Protein AF-A4G7C8-F1 (afdb_monomer)

Foldseek 3Di:
DDPVVVVVVVVVVVCVLVPPPDQDPFFAAADPPAQLADDDDPVLVVVLVVVCVVVVPDDDPDSLDQFRSSVLSVCVVVVHPQNDWDQDPLARDIDTHLCGGDSSHQPNAPNHPRGHPQGFHQDPQQFTAGPVRDTRDHSNPPD

Organism: Herminiimonas arsenicoxydans (NCBI:txid204773)

Sequence (143 aa):
MDIKDILASVIEAASQQRQERAPLSYAKSAPVMTGYTTKLDPLREMAFQGWVQKNNVPFDPSANADYDMRGFYKAQVDGSPVASSGINENDGRMHFTDYFKTPAHQSFSAESKWATNGAPRWNEVDQLALPSGKIVFDERNRK

Radius of gyration: 17.08 Å; Cα contacts (8 Å, |Δi|>4): 187; chains: 1; bounding box: 43×39×41 Å

Secondary structure (DSSP, 8-state):
--HHHHHHHHHHHHHHTT------TTBPPPPTTTTTSPPPPHHHHHHHHHHHHHHT-----STT-SB-HHHHHHHHHTT-TT--EEE-TTT-SEEE-GGGB-TTSTT--TTSTTB-TTS-EE-TTSEEE-TTS-EEEEGGG--

pLDDT: mean 85.78, std 16.35, range [40.22, 98.31]

Structure (mmCIF, N/CA/C/O backbone):
data_AF-A4G7C8-F1
#
_entry.id   AF-A4G7C8-F1
#
loop_
_atom_site.group_PDB
_atom_site.id
_atom_site.type_symbol
_atom_site.label_atom_id
_atom_site.label_alt_id
_atom_site.label_comp_id
_atom_site.label_asym_id
_atom_site.label_entity_id
_atom_site.label_seq_id
_atom_site.pdbx_PDB_ins_code
_atom_site.Cartn_x
_atom_site.Cartn_y
_atom_site.Cartn_z
_atom_site.occupancy
_atom_site.B_iso_or_equiv
_atom_site.auth_seq_id
_atom_site.auth_comp_id
_atom_site.auth_asym_id
_atom_site.auth_atom_id
_atom_site.pdbx_PDB_model_num
ATOM 1 N N . MET A 1 1 ? 24.394 24.166 24.302 1.00 53.16 1 MET A N 1
ATOM 2 C CA . MET A 1 1 ? 23.675 22.965 23.839 1.00 53.16 1 MET A CA 1
ATOM 3 C C . MET A 1 1 ? 24.707 22.094 23.153 1.00 53.16 1 MET A C 1
ATOM 5 O O . MET A 1 1 ? 25.335 22.583 22.220 1.00 53.16 1 MET A O 1
ATOM 9 N N . ASP A 1 2 ? 24.999 20.919 23.708 1.00 67.88 2 ASP A N 1
ATOM 10 C CA . ASP A 1 2 ? 26.058 20.035 23.210 1.00 67.88 2 ASP A CA 1
ATOM 11 C C . ASP A 1 2 ? 25.564 19.307 21.944 1.00 67.88 2 ASP A C 1
ATOM 13 O O . ASP A 1 2 ? 24.387 18.962 21.827 1.00 67.88 2 ASP A O 1
ATOM 17 N N . ILE A 1 3 ? 26.457 19.061 20.984 1.00 57.56 3 ILE A N 1
ATOM 18 C CA . ILE A 1 3 ? 26.181 18.258 19.782 1.00 57.56 3 ILE A CA 1
ATOM 19 C C . ILE A 1 3 ? 25.683 16.857 20.178 1.00 57.56 3 ILE A C 1
ATOM 21 O O . ILE A 1 3 ? 24.866 16.265 19.471 1.00 57.56 3 ILE A O 1
ATOM 25 N N . LYS A 1 4 ? 26.111 16.350 21.340 1.00 60.75 4 LYS A N 1
ATOM 26 C CA . LYS A 1 4 ? 25.618 15.090 21.911 1.00 60.75 4 LYS A CA 1
ATOM 27 C C . LYS A 1 4 ? 24.138 15.142 22.303 1.00 60.75 4 LYS A C 1
ATOM 29 O O . LYS A 1 4 ? 23.441 14.155 22.089 1.00 60.75 4 LYS A O 1
ATOM 34 N N . ASP A 1 5 ? 23.642 16.286 22.774 1.00 57.47 5 ASP A N 1
ATOM 35 C CA . ASP A 1 5 ? 22.235 16.466 23.164 1.00 57.47 5 ASP A CA 1
ATOM 36 C C . ASP A 1 5 ? 21.319 16.571 21.931 1.00 57.47 5 ASP A C 1
ATOM 38 O O . ASP A 1 5 ? 20.191 16.072 21.920 1.00 57.47 5 ASP A O 1
ATOM 42 N N . ILE A 1 6 ? 21.821 17.169 20.844 1.00 55.25 6 ILE A N 1
ATOM 43 C CA . ILE A 1 6 ? 21.100 17.248 19.564 1.00 55.25 6 ILE A CA 1
ATOM 44 C C . ILE A 1 6 ? 21.035 15.863 18.906 1.00 55.25 6 ILE A C 1
ATOM 46 O O . ILE A 1 6 ? 19.979 15.448 18.440 1.00 55.25 6 ILE A O 1
ATOM 50 N N . LEU A 1 7 ? 22.131 15.100 18.917 1.00 55.53 7 LEU A N 1
ATOM 51 C CA . LEU A 1 7 ? 22.127 13.731 18.393 1.00 55.53 7 LEU A CA 1
ATOM 52 C C . LEU A 1 7 ? 21.250 12.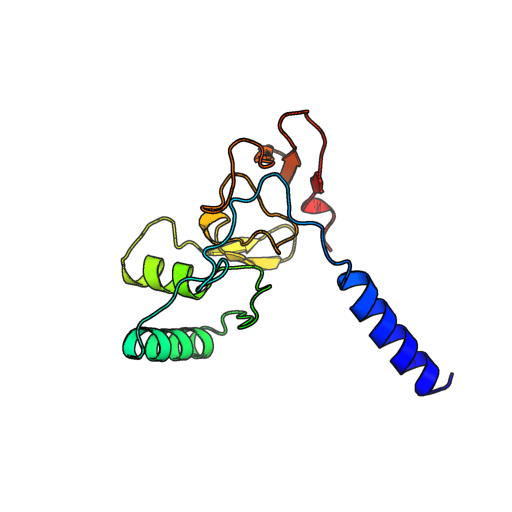795 19.232 1.00 55.53 7 LEU A C 1
ATOM 54 O O . LEU A 1 7 ? 20.508 12.005 18.655 1.00 55.53 7 LEU A O 1
ATOM 58 N N . ALA A 1 8 ? 21.272 12.911 20.562 1.00 56.69 8 ALA A N 1
ATOM 59 C CA . ALA A 1 8 ? 20.395 12.137 21.439 1.00 56.69 8 ALA A CA 1
ATOM 60 C C . ALA A 1 8 ? 18.913 12.450 21.180 1.00 56.69 8 ALA A C 1
ATOM 62 O O . ALA A 1 8 ? 18.131 11.529 20.980 1.00 56.69 8 ALA A O 1
ATOM 63 N N . SER A 1 9 ? 18.537 13.728 21.074 1.00 50.66 9 SER A N 1
ATOM 64 C CA . SER A 1 9 ? 17.147 14.131 20.799 1.00 50.66 9 SER A CA 1
ATOM 65 C C . SER A 1 9 ? 16.661 13.763 19.392 1.00 50.66 9 SER A C 1
ATOM 67 O O . SER A 1 9 ? 15.496 13.409 19.229 1.00 50.66 9 SER A O 1
ATOM 69 N N . VAL A 1 10 ? 17.533 13.766 18.378 1.00 53.75 10 VAL A N 1
ATOM 70 C CA . VAL A 1 10 ? 17.190 13.283 17.026 1.00 53.75 10 VAL A CA 1
ATOM 71 C C . VAL A 1 10 ? 17.075 11.756 16.997 1.00 53.75 10 VAL A C 1
ATOM 73 O O . VAL A 1 10 ? 16.170 11.227 16.355 1.00 53.75 10 VAL A O 1
ATOM 76 N N . ILE A 1 11 ? 17.937 11.035 17.720 1.00 51.41 11 ILE A N 1
ATOM 77 C CA . ILE A 1 11 ? 17.843 9.574 17.868 1.00 51.41 11 ILE A CA 1
ATOM 78 C C . ILE A 1 11 ? 16.588 9.191 18.665 1.00 51.41 11 ILE A C 1
ATOM 80 O O . ILE A 1 11 ? 15.957 8.190 18.335 1.00 51.41 11 ILE A O 1
ATOM 84 N N . GLU A 1 12 ? 16.190 9.999 19.647 1.00 47.88 12 GLU A N 1
ATOM 85 C CA . GLU A 1 12 ? 15.005 9.776 20.475 1.00 47.88 12 GLU A CA 1
ATOM 86 C C . GLU A 1 12 ? 13.698 10.156 19.757 1.00 47.88 12 GLU A C 1
ATOM 88 O O . GLU A 1 12 ? 12.725 9.409 19.803 1.00 47.88 12 GLU A O 1
ATOM 93 N N . ALA A 1 13 ? 13.681 11.230 18.964 1.00 47.09 13 ALA A N 1
ATOM 94 C CA . ALA A 1 13 ? 12.561 11.532 18.068 1.00 47.09 13 ALA A CA 1
ATOM 95 C C . ALA A 1 13 ? 12.409 10.465 16.964 1.00 47.09 13 ALA A C 1
ATOM 97 O O . ALA A 1 13 ? 11.295 10.055 16.628 1.00 47.09 13 ALA A O 1
ATOM 98 N N . ALA A 1 14 ? 13.528 9.948 16.444 1.00 47.19 14 ALA A N 1
ATOM 99 C CA . ALA A 1 14 ? 13.535 8.843 15.489 1.00 47.19 14 ALA A CA 1
ATOM 100 C C . ALA A 1 14 ? 13.230 7.479 16.132 1.00 47.19 14 ALA A C 1
ATOM 102 O O . ALA A 1 14 ? 12.893 6.550 15.403 1.00 47.19 14 ALA A O 1
ATOM 103 N N . SER A 1 15 ? 13.343 7.326 17.458 1.00 44.00 15 SER A N 1
ATOM 104 C CA . SER A 1 15 ? 12.969 6.106 18.187 1.00 44.00 15 SER A CA 1
ATOM 105 C C . SER A 1 15 ? 11.535 6.151 18.720 1.00 44.00 15 SER A C 1
ATOM 107 O O . SER A 1 15 ? 10.901 5.105 18.819 1.00 44.00 15 SER A O 1
ATOM 109 N N . GLN A 1 16 ? 10.954 7.334 18.935 1.00 42.16 16 GLN A N 1
ATOM 110 C CA . GLN A 1 16 ? 9.523 7.488 19.229 1.00 42.16 16 GLN A CA 1
ATOM 111 C C . GLN A 1 16 ? 8.631 7.172 18.013 1.00 42.16 16 GLN A C 1
ATOM 113 O O . GLN A 1 16 ? 7.514 6.690 18.187 1.00 42.16 16 GLN A O 1
ATOM 118 N N . GLN A 1 17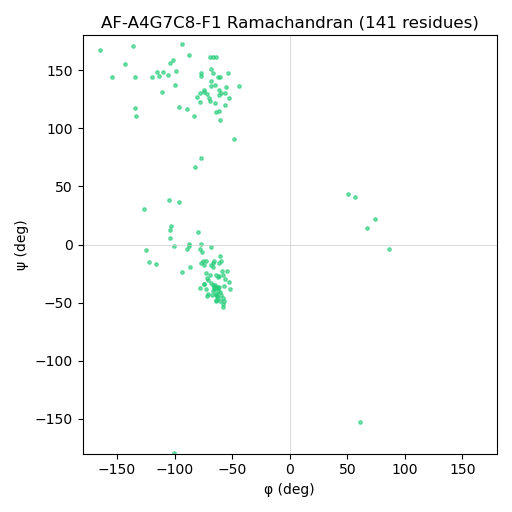 ? 9.139 7.324 16.781 1.00 43.22 17 GLN A N 1
ATOM 119 C CA . GLN A 1 17 ? 8.516 6.735 15.582 1.00 43.22 17 GLN A CA 1
ATOM 120 C C . GLN A 1 17 ? 8.750 5.216 15.450 1.00 43.22 17 GLN A C 1
ATOM 122 O O . GLN A 1 17 ? 8.048 4.55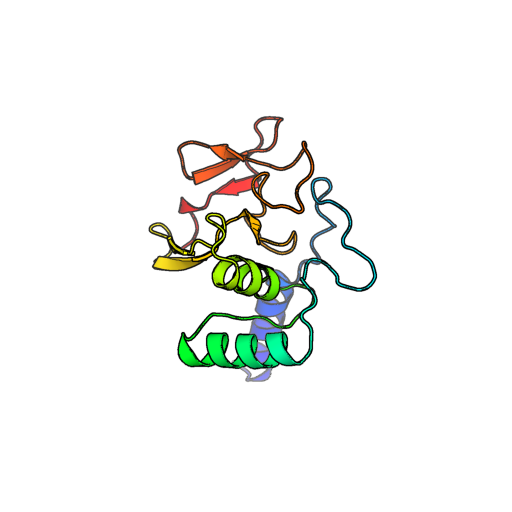8 14.687 1.00 43.22 17 GLN A O 1
ATOM 127 N N . ARG A 1 18 ? 9.694 4.643 16.213 1.00 46.59 18 ARG A N 1
ATOM 128 C CA . ARG A 1 18 ? 9.976 3.197 16.313 1.00 46.59 18 ARG A CA 1
ATOM 129 C C . ARG A 1 18 ? 9.281 2.563 17.517 1.00 46.59 18 ARG A C 1
ATOM 131 O O . ARG A 1 18 ? 9.835 1.660 18.141 1.00 46.59 18 ARG A O 1
ATOM 138 N N . GLN A 1 19 ? 8.063 2.989 17.855 1.00 40.22 19 GLN A N 1
ATOM 139 C CA . GLN A 1 19 ? 7.203 2.045 18.557 1.00 40.22 19 GLN A CA 1
ATOM 140 C C . GLN A 1 19 ? 7.012 0.861 17.613 1.00 40.22 19 GLN A C 1
ATOM 142 O O . GLN A 1 19 ? 6.353 0.988 16.583 1.00 40.22 19 GLN A O 1
ATOM 147 N N . GLU A 1 20 ? 7.652 -0.257 17.948 1.00 42.72 20 GLU A N 1
ATOM 148 C CA . GLU A 1 20 ? 7.355 -1.586 17.437 1.00 42.72 20 GLU A CA 1
ATOM 149 C C . GLU A 1 20 ? 5.843 -1.783 17.559 1.00 42.72 20 GLU A C 1
ATOM 151 O O . GLU A 1 20 ? 5.315 -2.139 18.614 1.00 42.72 20 GLU A O 1
ATOM 156 N N . ARG A 1 21 ? 5.108 -1.427 16.501 1.00 55.12 21 ARG A N 1
ATOM 157 C CA . ARG A 1 21 ? 3.662 -1.581 16.480 1.00 55.12 21 ARG A CA 1
ATOM 158 C C . ARG A 1 21 ? 3.419 -3.072 16.570 1.00 55.12 21 ARG A C 1
ATOM 160 O O . ARG A 1 21 ? 3.795 -3.815 15.664 1.00 55.12 21 ARG A O 1
ATOM 167 N N . ALA A 1 22 ? 2.818 -3.497 17.681 1.00 52.78 22 ALA A N 1
ATOM 168 C CA . ALA A 1 22 ? 2.284 -4.841 17.800 1.00 52.78 22 ALA A CA 1
ATOM 169 C C . ALA A 1 22 ? 1.531 -5.172 16.499 1.00 52.78 22 ALA A C 1
ATOM 171 O O . ALA A 1 22 ? 0.827 -4.296 15.978 1.00 52.78 22 ALA A O 1
ATOM 172 N N . PRO A 1 23 ? 1.705 -6.383 15.941 1.00 63.03 23 PRO A N 1
ATOM 173 C CA . PRO A 1 23 ? 1.094 -6.731 14.670 1.00 63.03 23 PRO A CA 1
ATOM 174 C C . PRO A 1 23 ? -0.404 -6.448 14.749 1.00 63.03 23 PRO A C 1
ATOM 176 O O . PRO A 1 23 ? -1.078 -6.889 15.683 1.00 63.03 23 PRO A O 1
ATOM 179 N N . LEU A 1 24 ? -0.909 -5.663 13.794 1.00 80.50 24 LEU A N 1
ATOM 180 C CA . LEU A 1 24 ? -2.320 -5.309 13.746 1.00 80.50 24 LEU A CA 1
ATOM 181 C C . LEU A 1 24 ? -3.125 -6.609 13.707 1.00 80.50 24 LEU A C 1
ATOM 183 O O . LEU A 1 24 ? -2.979 -7.399 12.776 1.00 80.50 24 LEU A O 1
ATOM 187 N N . SER A 1 25 ? -3.988 -6.836 14.701 1.00 86.56 25 SER A N 1
ATOM 188 C CA . SER A 1 25 ? -4.816 -8.053 14.788 1.00 86.56 25 SER A CA 1
ATOM 189 C C . SER A 1 25 ? -5.742 -8.238 13.578 1.00 86.56 25 SER A C 1
ATOM 191 O O . SER A 1 25 ? -6.292 -9.315 13.357 1.00 86.56 25 SER A O 1
ATOM 193 N N . TYR A 1 26 ? -5.899 -7.181 12.784 1.00 90.31 26 TYR A N 1
ATOM 194 C CA . TYR A 1 26 ? -6.686 -7.115 11.564 1.00 90.31 26 TYR A CA 1
ATOM 195 C C . TYR A 1 26 ? -5.856 -7.140 10.266 1.00 90.31 26 TYR A C 1
ATOM 197 O O . TYR A 1 26 ? -6.388 -6.890 9.183 1.00 90.31 26 TYR A O 1
ATOM 205 N N . ALA A 1 27 ? -4.569 -7.477 10.343 1.00 92.06 27 ALA A N 1
ATOM 206 C CA . ALA A 1 27 ? -3.741 -7.797 9.187 1.00 92.06 27 ALA A CA 1
ATOM 207 C C . ALA A 1 27 ? -3.601 -9.318 9.012 1.00 92.06 27 ALA A C 1
ATOM 209 O O . ALA A 1 27 ? -3.379 -10.057 9.971 1.00 92.06 27 ALA A O 1
ATOM 210 N N . LYS A 1 28 ? -3.710 -9.798 7.770 1.00 91.06 28 LYS A N 1
ATOM 211 C CA . LYS A 1 28 ? -3.341 -11.168 7.391 1.00 91.06 28 LYS A CA 1
ATOM 212 C C . LYS A 1 28 ? -1.852 -11.359 7.654 1.00 91.06 28 LYS A C 1
ATOM 214 O O . LYS A 1 28 ? -1.073 -10.450 7.398 1.00 91.06 28 LYS A O 1
ATOM 219 N N . SER A 1 29 ? -1.440 -12.549 8.080 1.00 86.12 29 SER A N 1
ATOM 220 C CA . SER A 1 29 ? -0.015 -12.867 8.187 1.00 86.12 29 SER A CA 1
ATOM 221 C C . SER A 1 29 ? 0.670 -12.740 6.825 1.00 86.12 29 SER A C 1
ATOM 223 O O . SER A 1 29 ? 0.202 -13.297 5.829 1.00 86.12 29 SER A O 1
ATOM 225 N N . ALA A 1 30 ? 1.791 -12.022 6.786 1.00 81.31 30 ALA A N 1
ATOM 226 C CA . ALA A 1 30 ? 2.637 -11.968 5.605 1.00 81.31 30 ALA A CA 1
ATOM 227 C C . ALA A 1 30 ? 3.176 -13.365 5.235 1.00 81.31 30 ALA A C 1
ATOM 229 O O . ALA A 1 30 ? 3.545 -14.139 6.125 1.00 81.31 30 ALA A O 1
ATOM 230 N N . PRO A 1 31 ? 3.310 -13.684 3.935 1.00 80.56 31 PRO A N 1
ATOM 231 C CA . PRO A 1 31 ? 4.084 -14.838 3.504 1.00 80.56 31 PRO A CA 1
ATOM 232 C C . PRO A 1 31 ? 5.527 -14.765 4.025 1.00 80.56 31 PRO A C 1
ATOM 234 O O . PRO A 1 31 ? 6.219 -13.766 3.826 1.00 80.56 31 PRO A O 1
ATOM 237 N N . VAL A 1 32 ? 6.002 -15.859 4.630 1.00 73.88 32 VAL A N 1
ATOM 238 C CA . VAL A 1 32 ? 7.318 -15.950 5.300 1.00 73.88 32 VAL A CA 1
ATOM 239 C C . VAL A 1 32 ? 8.471 -15.486 4.403 1.00 73.88 32 VAL A C 1
ATOM 241 O O . VAL A 1 32 ? 9.397 -14.827 4.859 1.00 73.88 32 VAL A O 1
ATOM 244 N N . MET A 1 33 ? 8.408 -15.802 3.109 1.00 68.31 33 MET A N 1
ATOM 245 C CA . MET A 1 33 ? 9.504 -15.542 2.172 1.00 68.31 33 MET A CA 1
ATOM 246 C C . MET A 1 33 ? 9.496 -14.143 1.551 1.00 68.31 33 MET A C 1
ATOM 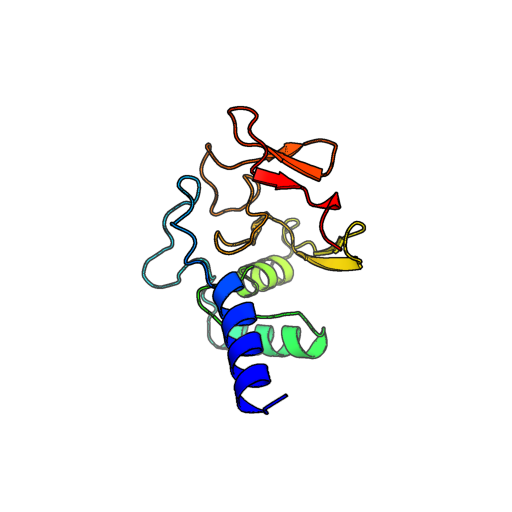248 O O . MET A 1 33 ? 10.507 -13.757 0.964 1.00 68.31 33 MET A O 1
ATOM 252 N N . THR A 1 34 ? 8.370 -13.429 1.563 1.00 75.19 34 THR A N 1
ATOM 253 C CA . THR A 1 34 ? 8.203 -12.164 0.817 1.00 75.19 34 THR A CA 1
ATOM 254 C C . THR A 1 34 ? 7.820 -10.988 1.705 1.00 75.19 34 THR A C 1
ATOM 256 O O . THR A 1 34 ? 7.892 -9.840 1.267 1.00 75.19 34 THR A O 1
ATOM 259 N N . GLY A 1 35 ? 7.383 -11.247 2.939 1.00 87.31 35 GLY A N 1
ATOM 260 C CA . GLY A 1 35 ? 6.723 -10.216 3.724 1.00 87.31 35 GLY A CA 1
ATOM 261 C C . GLY A 1 35 ? 5.449 -9.733 3.018 1.00 87.31 35 GLY A C 1
ATOM 262 O O . GLY A 1 35 ? 4.870 -10.435 2.186 1.00 87.31 35 GLY A O 1
ATOM 263 N N . TYR A 1 36 ? 5.062 -8.487 3.280 1.00 91.56 36 TYR A N 1
ATOM 264 C CA . TYR A 1 36 ? 3.946 -7.812 2.602 1.00 91.56 36 TYR A CA 1
ATOM 265 C C . TYR A 1 36 ? 4.297 -7.267 1.210 1.00 91.56 36 TYR A C 1
ATOM 267 O O . TYR A 1 36 ? 3.511 -6.517 0.631 1.00 91.56 36 TYR A O 1
ATOM 275 N N . THR A 1 37 ? 5.462 -7.635 0.667 1.00 91.81 37 THR A N 1
ATOM 276 C CA . THR A 1 37 ? 5.960 -7.139 -0.620 1.00 91.81 37 THR A CA 1
ATOM 277 C C . THR A 1 37 ? 5.845 -8.192 -1.717 1.00 91.81 37 THR A C 1
ATOM 279 O O . THR A 1 37 ? 6.000 -9.392 -1.485 1.00 91.81 37 THR A O 1
ATOM 282 N N . THR A 1 38 ? 5.575 -7.745 -2.938 1.00 94.06 38 THR A N 1
ATOM 283 C CA . THR A 1 38 ? 5.563 -8.590 -4.130 1.00 94.06 38 THR A CA 1
ATOM 284 C C . THR A 1 38 ? 6.997 -8.857 -4.579 1.00 94.06 38 THR A C 1
ATOM 286 O O . THR A 1 38 ? 7.783 -7.928 -4.757 1.00 94.06 38 THR A O 1
ATOM 289 N N . LYS A 1 39 ? 7.332 -10.128 -4.826 1.00 93.88 39 LYS A N 1
ATOM 290 C CA . LYS A 1 39 ? 8.585 -10.493 -5.499 1.00 93.88 39 LYS A CA 1
ATOM 291 C C . LYS A 1 39 ? 8.438 -10.334 -7.008 1.00 93.88 39 LYS A C 1
ATOM 293 O O . LYS A 1 39 ? 7.521 -10.902 -7.601 1.00 93.88 39 LYS A O 1
ATOM 298 N N . LEU A 1 40 ? 9.358 -9.591 -7.610 1.00 94.75 40 LEU A N 1
ATOM 299 C CA . LEU A 1 40 ? 9.508 -9.482 -9.057 1.00 94.75 40 LEU A CA 1
ATOM 300 C C . LEU A 1 40 ? 10.631 -10.412 -9.525 1.00 94.75 40 LEU A C 1
ATOM 302 O O . LEU A 1 40 ? 11.580 -10.676 -8.786 1.00 94.75 40 LEU A O 1
ATOM 306 N N . ASP A 1 41 ? 10.520 -10.920 -10.751 1.00 96.12 41 ASP A N 1
ATOM 307 C CA . ASP A 1 41 ? 11.660 -11.543 -11.421 1.00 96.12 41 ASP A CA 1
ATOM 308 C C . ASP A 1 41 ? 12.744 -10.486 -11.733 1.00 96.12 41 ASP A C 1
ATOM 310 O O . ASP A 1 41 ? 12.442 -9.288 -11.749 1.00 96.12 41 ASP A O 1
ATOM 314 N N . PRO A 1 42 ? 14.003 -10.889 -11.996 1.00 97.69 42 PRO A N 1
ATOM 315 C CA . PRO A 1 42 ? 15.108 -9.942 -12.151 1.00 97.69 42 PRO A CA 1
ATOM 316 C C . PRO A 1 42 ? 14.896 -8.877 -13.237 1.00 97.69 42 PRO A C 1
ATOM 318 O O . PRO A 1 42 ? 15.304 -7.729 -13.058 1.00 97.69 42 PRO A O 1
ATOM 321 N N . LEU A 1 43 ? 14.241 -9.228 -14.349 1.00 96.81 43 LEU A N 1
ATOM 322 C CA . LEU A 1 43 ? 13.990 -8.289 -15.441 1.00 96.81 43 LEU A CA 1
ATOM 323 C C . LEU A 1 43 ? 12.933 -7.254 -15.036 1.00 96.81 43 LEU A C 1
ATOM 325 O O . LEU A 1 43 ? 13.120 -6.057 -15.262 1.00 96.81 43 LEU A O 1
ATOM 329 N N . ARG A 1 44 ? 11.847 -7.699 -14.392 1.00 97.19 44 ARG A N 1
ATOM 330 C CA . ARG A 1 44 ? 10.821 -6.794 -13.853 1.00 97.19 44 ARG A CA 1
ATOM 331 C C . ARG A 1 44 ? 11.345 -5.927 -12.716 1.00 97.19 44 ARG A C 1
ATOM 333 O O . ARG A 1 44 ? 10.961 -4.766 -12.643 1.00 97.19 44 ARG A O 1
ATOM 340 N N . GLU A 1 45 ? 12.220 -6.448 -11.860 1.00 98.00 45 GLU A N 1
ATOM 341 C CA . GLU A 1 45 ? 12.853 -5.653 -10.803 1.00 98.00 45 GLU A CA 1
ATOM 342 C C . GLU A 1 45 ? 13.716 -4.539 -11.407 1.00 98.00 45 GLU A C 1
ATOM 344 O O . GLU A 1 45 ? 13.599 -3.389 -10.997 1.00 98.00 45 GLU A O 1
ATOM 349 N N . MET A 1 46 ? 14.519 -4.828 -12.437 1.00 98.19 46 MET A N 1
ATOM 350 C CA . MET A 1 46 ? 15.297 -3.794 -13.130 1.00 98.19 46 MET A CA 1
ATOM 351 C C . MET A 1 46 ? 14.394 -2.706 -13.736 1.00 98.19 46 MET A C 1
ATOM 353 O O . MET A 1 46 ? 14.670 -1.513 -13.593 1.00 98.19 46 MET A O 1
ATOM 357 N N . ALA A 1 47 ? 13.290 -3.103 -14.376 1.00 98.25 47 ALA A N 1
ATOM 358 C CA . ALA A 1 47 ? 12.323 -2.164 -14.940 1.00 98.25 47 ALA A CA 1
ATOM 359 C C . ALA A 1 47 ? 11.606 -1.338 -13.853 1.00 98.25 47 ALA A C 1
ATOM 361 O O . ALA A 1 47 ? 11.403 -0.135 -14.030 1.00 98.25 47 ALA A O 1
ATOM 362 N N . PHE A 1 48 ? 11.288 -1.954 -12.711 1.00 98.31 48 PHE A N 1
ATOM 363 C CA . PHE A 1 48 ? 10.746 -1.282 -11.531 1.00 98.31 48 PHE A CA 1
ATOM 364 C C . PHE A 1 48 ? 11.709 -0.218 -10.995 1.00 98.31 48 PHE A C 1
ATOM 366 O O . PHE A 1 48 ? 11.298 0.924 -10.807 1.00 98.31 48 PHE A O 1
ATOM 373 N N . GLN A 1 49 ? 12.992 -0.543 -10.816 1.00 98.19 49 GLN A N 1
ATOM 374 C CA . GLN A 1 49 ? 13.991 0.425 -10.345 1.00 98.19 49 GLN A CA 1
ATOM 375 C C . GLN A 1 49 ? 14.124 1.611 -11.313 1.00 98.19 49 GLN A C 1
ATOM 377 O O . GLN A 1 49 ? 14.158 2.767 -10.886 1.00 98.19 49 GLN A O 1
ATOM 382 N N . GLY A 1 50 ? 14.113 1.345 -12.625 1.00 98.06 50 GLY A N 1
ATOM 383 C CA . GLY A 1 50 ? 14.097 2.397 -13.643 1.00 98.06 5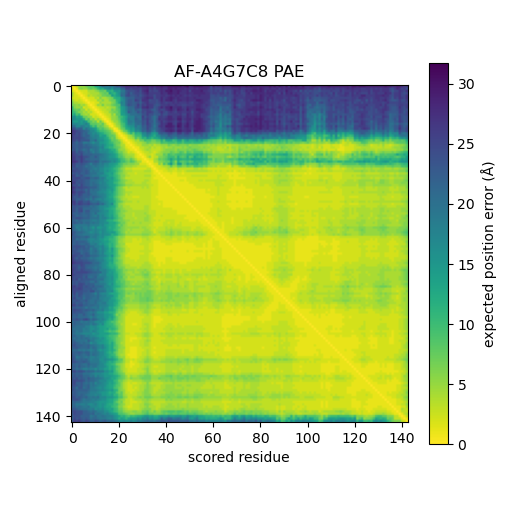0 GLY A CA 1
ATOM 384 C C . GLY A 1 50 ? 12.840 3.271 -13.576 1.00 98.06 50 GLY A C 1
ATOM 385 O O . GLY A 1 50 ? 12.927 4.492 -13.696 1.00 98.06 50 GLY A O 1
ATOM 386 N N . TRP A 1 51 ? 11.671 2.670 -13.337 1.00 97.44 51 TRP A N 1
ATOM 387 C CA . TRP A 1 51 ? 10.417 3.398 -13.138 1.00 97.44 51 TRP A CA 1
ATOM 388 C C . TRP A 1 51 ? 10.443 4.272 -11.879 1.00 97.44 51 TRP A C 1
ATOM 390 O O . TRP A 1 51 ? 10.035 5.433 -11.961 1.00 97.44 51 TRP A O 1
ATOM 400 N N . VAL A 1 52 ? 10.967 3.764 -10.757 1.00 96.81 52 VAL A N 1
ATOM 401 C CA . VAL A 1 52 ? 11.111 4.522 -9.504 1.00 96.81 52 VAL A CA 1
ATOM 402 C C . VAL A 1 52 ? 11.954 5.774 -9.726 1.00 96.81 52 VAL A C 1
ATOM 404 O O . VAL A 1 52 ? 11.511 6.876 -9.405 1.00 96.81 52 VAL A O 1
ATOM 407 N N . GLN A 1 53 ? 13.132 5.618 -10.337 1.00 97.06 53 GLN A N 1
ATOM 408 C CA . GLN A 1 53 ? 14.047 6.729 -10.610 1.00 97.06 53 GLN A CA 1
ATOM 409 C C . GLN A 1 53 ? 13.443 7.736 -11.593 1.00 97.06 53 GLN A C 1
ATOM 411 O O . GLN A 1 53 ? 13.446 8.935 -11.335 1.00 97.06 53 GLN A O 1
ATOM 416 N N . LYS A 1 54 ? 12.879 7.254 -12.707 1.00 96.88 54 LYS A N 1
ATOM 417 C CA . LYS A 1 54 ? 12.313 8.113 -13.756 1.00 96.88 54 LYS A CA 1
ATOM 418 C C . LYS A 1 54 ? 11.154 8.975 -13.255 1.00 96.88 54 LYS A C 1
ATOM 420 O O . LYS A 1 54 ? 11.004 10.104 -13.711 1.00 96.88 54 LYS A O 1
ATOM 425 N N . ASN A 1 55 ? 10.322 8.437 -12.365 1.00 93.31 55 ASN A N 1
ATOM 426 C CA . ASN A 1 55 ? 9.102 9.101 -11.901 1.00 93.31 55 ASN A CA 1
ATOM 427 C C . ASN A 1 55 ? 9.239 9.695 -10.491 1.00 93.31 55 ASN A C 1
ATOM 429 O O . ASN A 1 55 ? 8.250 10.184 -9.955 1.00 93.31 55 ASN A O 1
ATOM 433 N N . ASN A 1 56 ? 10.440 9.664 -9.898 1.00 92.06 56 ASN A N 1
ATOM 434 C CA . ASN A 1 56 ? 10.701 10.108 -8.524 1.00 92.06 56 ASN A CA 1
ATOM 435 C C . ASN A 1 56 ? 9.724 9.495 -7.506 1.00 92.06 56 ASN A C 1
ATOM 437 O O . ASN A 1 56 ? 9.190 10.182 -6.635 1.00 92.06 56 ASN A O 1
ATOM 441 N N . VAL A 1 57 ? 9.456 8.196 -7.645 1.00 92.44 57 VAL A N 1
ATOM 442 C CA . VAL A 1 57 ? 8.521 7.482 -6.771 1.00 92.44 57 VAL A CA 1
ATOM 443 C C . VAL A 1 57 ? 9.142 7.346 -5.381 1.00 92.44 57 VAL A C 1
ATOM 445 O O . VAL A 1 57 ? 10.241 6.797 -5.273 1.00 92.44 57 VAL A O 1
ATOM 448 N N . PRO A 1 58 ?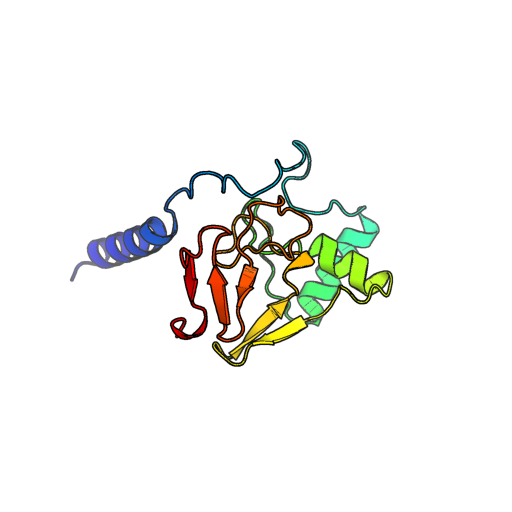 8.457 7.774 -4.305 1.00 90.25 58 PRO A N 1
ATOM 449 C CA . PRO A 1 58 ? 8.895 7.480 -2.949 1.00 90.25 58 PRO A CA 1
ATOM 450 C C . PRO A 1 58 ? 8.904 5.964 -2.739 1.00 90.25 58 PRO A C 1
ATOM 452 O O . PRO A 1 58 ? 7.861 5.313 -2.806 1.00 90.25 58 PRO A O 1
ATOM 455 N N . PHE A 1 59 ? 10.084 5.392 -2.518 1.00 92.69 59 PHE A N 1
ATOM 456 C CA . PHE A 1 59 ? 10.252 3.952 -2.381 1.00 92.69 59 PHE A CA 1
ATOM 457 C C . PHE A 1 59 ? 11.148 3.623 -1.188 1.00 92.69 59 PHE A C 1
ATOM 459 O O . PHE A 1 59 ? 12.328 3.970 -1.172 1.00 92.69 59 PHE A O 1
ATOM 466 N N . ASP A 1 60 ? 10.575 2.921 -0.211 1.00 91.75 60 ASP A N 1
ATOM 467 C CA . ASP A 1 60 ? 11.315 2.271 0.865 1.00 91.75 60 ASP A CA 1
ATOM 468 C C . ASP A 1 60 ? 11.544 0.791 0.499 1.00 91.75 60 ASP A C 1
ATOM 470 O O . ASP A 1 60 ? 10.573 0.050 0.320 1.00 91.75 60 ASP A O 1
ATOM 474 N N . PRO A 1 61 ? 12.800 0.327 0.361 1.00 89.31 61 PRO A N 1
ATOM 475 C CA . PRO A 1 61 ? 13.094 -1.076 0.092 1.00 89.31 61 PRO A CA 1
ATOM 476 C C . PRO A 1 61 ? 12.991 -1.979 1.333 1.00 89.31 61 PRO A C 1
ATOM 478 O O . PRO A 1 61 ? 13.200 -3.188 1.200 1.00 89.31 61 PRO A O 1
ATOM 481 N N . SER A 1 62 ? 12.731 -1.430 2.524 1.00 88.06 62 SER A N 1
ATOM 482 C CA . SER A 1 62 ? 12.697 -2.185 3.776 1.00 88.06 62 SER A CA 1
ATOM 483 C C . SER A 1 62 ? 11.503 -3.146 3.873 1.00 88.06 62 SER A C 1
ATOM 485 O O . SER A 1 62 ? 10.488 -3.013 3.191 1.00 88.06 62 SER A O 1
ATOM 487 N N . ALA A 1 63 ? 11.598 -4.121 4.781 1.00 81.81 63 ALA A N 1
ATOM 488 C CA . ALA A 1 63 ? 10.488 -5.027 5.091 1.00 81.81 63 ALA A CA 1
ATOM 489 C C . ALA A 1 63 ? 9.291 -4.321 5.763 1.00 81.81 63 ALA A C 1
ATOM 491 O O . ALA A 1 63 ? 8.195 -4.880 5.793 1.00 81.81 63 ALA A O 1
ATOM 492 N N . ASN A 1 64 ? 9.506 -3.105 6.276 1.00 84.62 64 ASN A N 1
ATOM 493 C CA . ASN A 1 64 ? 8.507 -2.282 6.953 1.00 84.62 64 ASN A CA 1
ATOM 494 C C . ASN A 1 64 ? 7.988 -1.154 6.052 1.00 84.62 64 ASN A C 1
ATOM 496 O O . ASN A 1 64 ? 7.390 -0.207 6.555 1.00 84.62 64 ASN A O 1
ATOM 500 N N . ALA A 1 65 ? 8.220 -1.246 4.739 1.00 91.81 65 ALA A N 1
ATOM 501 C CA . ALA A 1 65 ? 7.726 -0.270 3.787 1.00 91.81 65 ALA A CA 1
ATOM 502 C C . ALA A 1 65 ? 6.208 -0.115 3.905 1.00 91.81 65 ALA A C 1
ATOM 504 O O . ALA A 1 65 ? 5.466 -1.099 3.939 1.00 91.81 65 ALA A O 1
ATOM 505 N N . ASP A 1 66 ? 5.747 1.129 3.900 1.00 93.88 66 ASP A N 1
ATOM 506 C CA . ASP A 1 66 ? 4.332 1.482 4.007 1.00 93.88 66 ASP A CA 1
ATOM 507 C C . ASP A 1 66 ? 3.478 0.939 2.850 1.00 93.88 66 ASP A C 1
ATOM 509 O O . ASP A 1 66 ? 2.285 0.679 3.015 1.00 93.88 66 ASP A O 1
ATOM 513 N N . TYR A 1 67 ? 4.092 0.728 1.684 1.00 95.62 67 TYR A N 1
ATOM 514 C CA . TYR A 1 67 ? 3.434 0.242 0.475 1.00 95.62 67 TYR A CA 1
ATOM 515 C C . TYR A 1 67 ? 4.232 -0.870 -0.205 1.00 95.62 67 TYR A C 1
ATOM 517 O O . TYR A 1 67 ? 5.458 -0.825 -0.315 1.00 95.62 67 TYR A O 1
ATOM 525 N N . ASP A 1 68 ? 3.512 -1.833 -0.774 1.00 96.44 68 ASP A N 1
ATOM 526 C CA . ASP A 1 68 ? 4.049 -2.804 -1.722 1.00 96.44 68 ASP A CA 1
ATOM 527 C C . ASP A 1 68 ? 4.223 -2.170 -3.113 1.00 96.44 68 ASP A C 1
ATOM 529 O O . ASP A 1 68 ? 3.456 -2.438 -4.043 1.00 96.44 68 ASP A O 1
ATOM 533 N N . MET A 1 69 ? 5.244 -1.321 -3.268 1.00 97.31 69 MET A N 1
ATOM 534 C CA . MET A 1 69 ? 5.487 -0.592 -4.523 1.00 97.31 69 MET A CA 1
ATOM 535 C C . MET A 1 69 ? 5.833 -1.500 -5.707 1.00 97.31 69 MET A C 1
ATOM 537 O O . MET A 1 69 ? 5.531 -1.169 -6.852 1.00 97.31 69 MET A O 1
ATOM 541 N N . ARG A 1 70 ? 6.393 -2.685 -5.444 1.00 97.25 70 ARG A N 1
ATOM 542 C CA . ARG A 1 70 ? 6.612 -3.715 -6.471 1.00 97.25 70 ARG A CA 1
ATOM 543 C C . ARG A 1 70 ? 5.292 -4.282 -6.977 1.00 97.25 70 ARG A C 1
ATOM 545 O O . ARG A 1 70 ? 5.107 -4.450 -8.182 1.00 97.25 70 ARG A O 1
ATOM 552 N N . GLY A 1 71 ? 4.362 -4.549 -6.061 1.00 97.06 71 GLY A N 1
ATOM 553 C CA . GLY A 1 71 ? 3.007 -4.976 -6.389 1.00 97.06 71 GLY A CA 1
ATOM 554 C C . GLY A 1 71 ? 2.238 -3.904 -7.153 1.00 97.06 71 GLY A C 1
ATOM 555 O O . GLY A 1 71 ? 1.591 -4.229 -8.149 1.00 97.06 71 GLY A O 1
ATOM 556 N N . PHE A 1 72 ? 2.359 -2.643 -6.726 1.00 98.00 72 PHE A N 1
ATOM 557 C CA . PHE A 1 72 ? 1.770 -1.495 -7.415 1.00 98.00 72 PHE A CA 1
ATOM 558 C C . PHE A 1 72 ? 2.270 -1.405 -8.859 1.00 98.00 72 PHE A C 1
ATOM 560 O O . PHE A 1 72 ? 1.470 -1.424 -9.791 1.00 98.00 72 PHE A O 1
ATOM 567 N N . TYR A 1 73 ? 3.592 -1.400 -9.051 1.00 97.94 73 TYR A N 1
ATOM 568 C CA . TYR A 1 73 ? 4.209 -1.336 -10.374 1.00 97.94 73 TYR A CA 1
ATOM 569 C C . TYR A 1 73 ? 3.767 -2.491 -11.274 1.00 97.94 73 TYR A C 1
ATOM 571 O O . TYR A 1 73 ? 3.382 -2.273 -12.422 1.00 97.94 73 TYR A O 1
ATOM 579 N N . LYS A 1 74 ? 3.762 -3.725 -10.750 1.00 97.88 74 LYS A N 1
ATOM 580 C CA . LYS A 1 74 ? 3.279 -4.887 -11.500 1.00 97.88 74 LYS A CA 1
ATOM 581 C C . LYS A 1 74 ? 1.835 -4.683 -11.963 1.00 97.88 74 LYS A C 1
ATOM 583 O O . LYS A 1 74 ? 1.541 -4.903 -13.131 1.00 97.88 74 LYS A O 1
ATOM 588 N N . ALA A 1 75 ? 0.950 -4.262 -11.063 1.00 97.75 75 ALA A N 1
ATOM 589 C CA . ALA A 1 75 ? -0.450 -4.019 -11.388 1.00 97.75 75 ALA A CA 1
ATOM 590 C C . ALA A 1 75 ? -0.617 -2.885 -12.412 1.00 97.75 75 ALA A C 1
ATOM 592 O O . ALA A 1 75 ? -1.457 -3.002 -13.299 1.00 97.75 75 ALA A O 1
ATOM 593 N N . GLN A 1 76 ? 0.207 -1.839 -12.334 1.00 96.94 76 GLN A N 1
ATOM 594 C CA . GLN A 1 76 ? 0.214 -0.737 -13.294 1.00 96.94 76 GLN A CA 1
ATOM 595 C C . GLN A 1 76 ? 0.622 -1.207 -14.696 1.00 96.94 76 GLN A C 1
ATOM 597 O O . GLN A 1 76 ? -0.066 -0.904 -15.667 1.00 96.94 76 GLN A O 1
ATOM 602 N N . VAL A 1 77 ? 1.714 -1.971 -14.804 1.00 96.69 77 VAL A N 1
ATOM 603 C CA . VAL A 1 77 ? 2.184 -2.544 -16.079 1.00 96.69 77 VAL A CA 1
ATOM 604 C C . VAL A 1 77 ? 1.156 -3.507 -16.669 1.00 96.69 77 VAL A C 1
ATOM 606 O O . VAL A 1 77 ? 0.947 -3.513 -17.879 1.00 96.69 77 VAL A O 1
ATOM 609 N N . ASP A 1 78 ? 0.485 -4.284 -15.819 1.00 96.75 78 ASP A N 1
ATOM 610 C CA . ASP A 1 78 ? -0.564 -5.218 -16.230 1.00 96.75 78 ASP A CA 1
ATOM 611 C 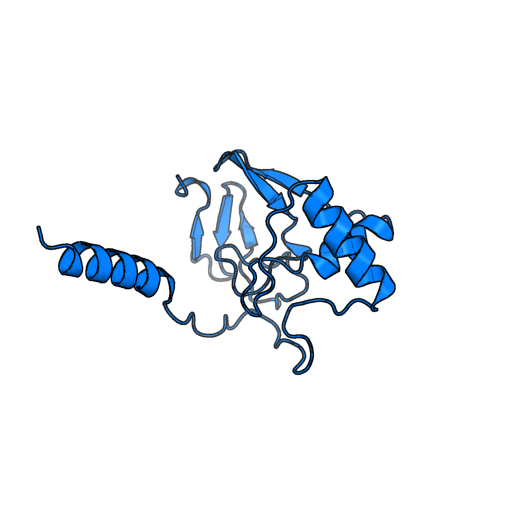C . ASP A 1 78 ? -1.909 -4.503 -16.544 1.00 96.75 78 ASP A C 1
ATOM 613 O O . ASP A 1 78 ? -2.887 -5.167 -16.884 1.00 96.75 78 ASP A O 1
ATOM 617 N N . GLY A 1 79 ? -1.989 -3.167 -16.436 1.00 96.38 79 GLY A N 1
ATOM 618 C CA . GLY A 1 79 ? -3.185 -2.375 -16.765 1.00 96.38 79 GLY A CA 1
ATOM 619 C C . GLY A 1 79 ? -4.327 -2.476 -15.748 1.00 96.38 79 GLY A C 1
ATOM 620 O O . GLY A 1 79 ? -5.487 -2.243 -16.083 1.00 96.38 79 GLY A O 1
ATOM 621 N N . SER A 1 80 ? -4.025 -2.854 -14.507 1.00 96.88 80 SER A N 1
ATOM 622 C CA . SER A 1 80 ? -5.026 -3.054 -13.461 1.00 96.88 80 SER A CA 1
ATOM 623 C C . SER A 1 80 ? -5.577 -1.725 -12.926 1.00 96.88 80 SER A C 1
ATOM 625 O O . SER A 1 80 ? -4.790 -0.859 -12.536 1.00 96.88 80 SER A O 1
ATOM 627 N N . PRO A 1 81 ? -6.909 -1.569 -12.789 1.00 94.81 81 PRO A N 1
ATOM 628 C CA . PRO A 1 81 ? -7.514 -0.327 -12.305 1.00 94.81 81 PRO A CA 1
ATOM 629 C C . PRO A 1 81 ? -7.215 -0.040 -10.828 1.00 94.81 81 PRO A C 1
ATOM 631 O O . PRO A 1 81 ? -7.359 1.098 -10.393 1.00 94.81 81 PRO A O 1
ATOM 634 N N . VAL A 1 82 ? -6.777 -1.040 -10.050 1.00 95.31 82 VAL A N 1
ATOM 635 C CA . VAL A 1 82 ? -6.354 -0.798 -8.663 1.00 95.31 82 VAL A CA 1
ATOM 636 C C . VAL A 1 82 ? -5.008 -0.081 -8.589 1.00 95.31 82 VAL A C 1
ATOM 638 O O . VAL A 1 82 ? -4.660 0.418 -7.536 1.00 95.31 82 VAL A O 1
ATOM 641 N N . ALA A 1 83 ? -4.220 0.000 -9.662 1.00 96.31 83 ALA A N 1
ATOM 642 C CA . ALA A 1 83 ? -2.942 0.710 -9.641 1.00 96.31 83 ALA A CA 1
ATOM 643 C C . ALA A 1 83 ? -3.133 2.224 -9.845 1.00 96.31 83 ALA A C 1
ATOM 645 O O . ALA A 1 83 ? -2.724 2.784 -10.862 1.00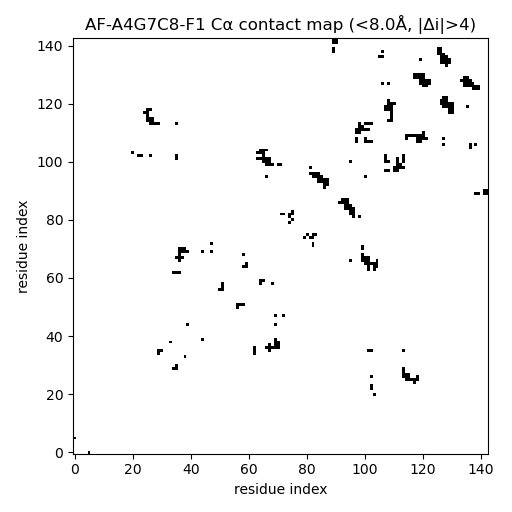 96.31 83 ALA A O 1
ATOM 646 N N . SER A 1 84 ? -3.770 2.883 -8.875 1.00 94.94 84 SER A N 1
ATOM 647 C CA . SER A 1 84 ? -4.003 4.329 -8.873 1.00 94.94 84 SER A CA 1
ATOM 648 C C . SER A 1 84 ? -3.181 5.059 -7.808 1.00 94.94 84 SER A C 1
ATOM 650 O O . SER A 1 84 ? -2.882 4.534 -6.731 1.00 94.94 84 SER A O 1
ATOM 652 N N . SER A 1 85 ? -2.811 6.295 -8.128 1.00 93.69 85 SER A N 1
ATOM 653 C CA . SER A 1 85 ? -2.095 7.211 -7.244 1.00 93.69 85 SER A CA 1
ATOM 654 C C . SER A 1 85 ? -2.600 8.633 -7.453 1.00 93.69 85 SER A C 1
ATOM 656 O O . SER A 1 85 ? -3.071 8.965 -8.542 1.00 93.69 85 SER A O 1
ATOM 658 N N . GLY A 1 86 ? -2.461 9.482 -6.444 1.00 90.12 86 GLY A N 1
ATOM 659 C CA . GLY A 1 86 ? -2.876 10.878 -6.516 1.00 90.12 86 GLY A CA 1
ATOM 660 C C . GLY A 1 86 ? -2.275 11.706 -5.392 1.00 90.12 86 GLY A C 1
ATOM 661 O O . GLY A 1 86 ? -1.721 11.164 -4.438 1.00 90.12 86 GLY A O 1
ATOM 662 N N . ILE A 1 87 ? -2.371 13.026 -5.518 1.00 90.12 87 ILE A N 1
ATOM 663 C CA . ILE A 1 87 ? -2.031 13.925 -4.417 1.00 90.12 87 ILE A CA 1
ATOM 664 C C . ILE A 1 87 ? -3.198 13.916 -3.432 1.00 90.12 87 ILE A C 1
ATOM 666 O O . ILE A 1 87 ? -4.328 14.193 -3.826 1.00 90.12 87 ILE A O 1
ATOM 670 N N . ASN A 1 88 ? -2.929 13.570 -2.176 1.00 86.50 88 ASN A N 1
ATOM 671 C CA . ASN A 1 88 ? -3.917 13.649 -1.108 1.00 86.50 88 ASN A CA 1
ATOM 672 C C . ASN A 1 88 ? -4.118 15.121 -0.712 1.00 86.50 88 ASN A C 1
ATOM 674 O O . ASN A 1 88 ? -3.148 15.850 -0.506 1.00 86.50 88 ASN A O 1
ATOM 678 N N . GLU A 1 89 ? -5.368 15.570 -0.628 1.00 88.75 89 GLU A N 1
ATOM 679 C CA . GLU A 1 89 ? -5.700 16.975 -0.353 1.00 88.75 89 GLU A CA 1
ATOM 680 C C . GLU A 1 89 ? -5.424 17.384 1.104 1.00 88.75 89 GLU A C 1
ATOM 682 O O . GLU A 1 89 ? -5.163 18.558 1.365 1.00 88.75 89 GLU A O 1
ATOM 687 N N . ASN A 1 90 ? -5.417 16.425 2.037 1.00 86.25 90 ASN A N 1
ATOM 688 C CA . ASN A 1 90 ? -5.177 16.668 3.459 1.00 86.25 90 ASN A CA 1
ATOM 689 C C . ASN A 1 90 ? -3.694 16.948 3.762 1.00 86.25 90 ASN A C 1
ATOM 691 O O . ASN A 1 90 ? -3.405 17.749 4.648 1.00 86.25 90 ASN A O 1
ATOM 695 N N . ASP A 1 91 ? -2.751 16.328 3.035 1.00 86.19 91 ASP A N 1
ATOM 696 C CA . ASP A 1 91 ? -1.306 16.484 3.293 1.00 86.19 91 ASP A CA 1
ATOM 697 C C . ASP A 1 91 ? -0.459 16.954 2.094 1.00 86.19 91 ASP A C 1
ATOM 699 O O . ASP A 1 91 ? 0.739 17.217 2.246 1.00 86.19 91 ASP A O 1
ATOM 703 N N . GLY A 1 92 ? -1.051 17.087 0.904 1.00 87.69 92 GLY A N 1
ATOM 704 C CA . GLY A 1 92 ? -0.373 17.529 -0.316 1.00 87.69 92 GLY A CA 1
ATOM 705 C C . GLY A 1 92 ? 0.669 16.541 -0.850 1.00 87.69 92 GLY A C 1
ATOM 706 O O . GLY A 1 92 ? 1.494 16.916 -1.688 1.00 87.69 92 GLY A O 1
ATOM 707 N N . ARG A 1 93 ? 0.680 15.288 -0.375 1.00 87.69 93 ARG A N 1
ATOM 708 C CA . ARG A 1 93 ? 1.673 14.275 -0.763 1.00 87.69 93 ARG A CA 1
ATOM 709 C C . ARG A 1 93 ? 1.090 13.272 -1.741 1.00 87.69 93 ARG A C 1
ATOM 711 O O . ARG A 1 93 ? -0.112 13.030 -1.783 1.00 87.69 93 ARG A O 1
ATOM 718 N N . MET A 1 94 ? 1.976 12.645 -2.511 1.00 89.44 94 MET A N 1
ATOM 719 C CA . MET A 1 94 ? 1.617 11.495 -3.337 1.00 89.44 94 MET A CA 1
ATOM 720 C C . MET A 1 94 ? 1.200 10.328 -2.443 1.00 89.44 94 MET A C 1
ATOM 722 O O . MET A 1 94 ? 1.986 9.863 -1.616 1.00 89.44 94 MET A O 1
ATOM 726 N N . HIS A 1 95 ? -0.016 9.842 -2.641 1.00 91.81 95 HIS A N 1
ATOM 727 C CA . HIS A 1 95 ? -0.531 8.616 -2.051 1.00 91.81 95 HIS A CA 1
ATOM 728 C C . HIS A 1 95 ? -0.776 7.595 -3.157 1.00 91.81 95 HIS A C 1
ATOM 730 O O . HIS A 1 95 ? -1.179 7.930 -4.274 1.00 91.81 95 HIS A O 1
ATOM 736 N N . PHE A 1 96 ? -0.536 6.334 -2.827 1.00 95.00 96 PHE A N 1
ATOM 737 C CA . PHE A 1 96 ? -0.931 5.196 -3.647 1.00 95.00 96 PHE A CA 1
ATOM 738 C C . PHE A 1 96 ? -2.196 4.592 -3.049 1.00 95.00 96 PHE A C 1
ATOM 740 O O . PHE A 1 96 ? -2.489 4.804 -1.873 1.00 95.00 96 PHE A O 1
ATOM 747 N N . THR A 1 97 ? -2.953 3.839 -3.844 1.00 96.06 97 THR A N 1
ATOM 748 C CA . THR A 1 97 ? -4.165 3.194 -3.335 1.00 96.06 97 THR A CA 1
ATOM 749 C C . THR A 1 97 ? -3.901 2.341 -2.086 1.00 96.06 97 THR A C 1
ATOM 751 O O . THR A 1 97 ? -2.864 1.678 -1.942 1.00 96.06 97 THR A O 1
ATOM 754 N N . ASP A 1 98 ? -4.903 2.281 -1.217 1.00 96.56 98 ASP A N 1
ATOM 755 C CA . ASP A 1 98 ? -4.908 1.454 -0.015 1.00 96.56 98 ASP A CA 1
ATOM 756 C C . ASP A 1 98 ? -4.706 -0.031 -0.303 1.00 96.56 98 ASP A C 1
ATOM 758 O O . ASP A 1 98 ? -4.141 -0.741 0.529 1.00 96.56 98 ASP A O 1
ATOM 762 N N . TYR A 1 99 ? -5.072 -0.496 -1.503 1.00 97.50 99 TYR A N 1
ATOM 763 C CA . TYR A 1 99 ? -4.902 -1.891 -1.908 1.00 97.50 99 TYR A CA 1
ATOM 764 C C . TYR A 1 99 ? -3.462 -2.402 -1.727 1.00 97.50 99 TYR A C 1
ATOM 766 O O . TYR A 1 99 ? -3.260 -3.580 -1.410 1.00 97.50 99 TYR A O 1
ATOM 774 N N . PHE A 1 100 ? -2.463 -1.525 -1.896 1.00 97.06 100 PHE A N 1
ATOM 775 C CA . PHE A 1 100 ? -1.044 -1.854 -1.731 1.00 97.06 100 PHE A CA 1
ATOM 776 C C . PHE A 1 100 ? -0.449 -1.405 -0.390 1.00 97.06 100 PHE A C 1
ATOM 778 O O . PHE A 1 100 ? 0.723 -1.705 -0.157 1.00 97.06 100 PHE A O 1
ATOM 785 N N . LYS A 1 101 ? -1.210 -0.749 0.501 1.00 95.75 101 LYS A N 1
ATOM 786 C CA . LYS A 1 101 ? -0.732 -0.419 1.854 1.00 95.75 101 LYS A CA 1
ATOM 787 C C . LYS A 1 101 ? -0.402 -1.694 2.615 1.00 95.75 101 LYS A C 1
ATOM 789 O O . LYS A 1 101 ? -1.196 -2.642 2.645 1.00 95.75 101 LYS A O 1
ATOM 794 N N . THR A 1 102 ? 0.760 -1.716 3.250 1.00 95.00 102 THR A N 1
ATOM 795 C CA . THR A 1 102 ? 1.147 -2.787 4.167 1.00 95.00 102 THR A CA 1
ATOM 796 C C . THR A 1 102 ? 0.651 -2.465 5.580 1.00 95.00 102 THR A C 1
ATOM 798 O O . THR A 1 102 ? 0.355 -1.307 5.886 1.00 95.00 102 THR A O 1
ATOM 801 N N . PRO A 1 103 ? 0.595 -3.457 6.483 1.00 94.25 103 PRO A N 1
ATOM 802 C CA . PRO A 1 103 ? 0.259 -3.223 7.889 1.00 94.25 103 PRO A CA 1
ATOM 803 C C . PRO A 1 103 ? 1.212 -2.284 8.643 1.00 94.25 103 PRO A C 1
ATOM 805 O O . PRO A 1 103 ? 0.905 -1.907 9.770 1.00 94.25 103 PRO A O 1
ATOM 808 N N . ALA A 1 104 ? 2.362 -1.919 8.061 1.00 91.56 104 ALA A N 1
ATOM 809 C CA . ALA A 1 104 ? 3.256 -0.926 8.649 1.00 91.56 104 ALA A CA 1
ATOM 810 C C . ALA A 1 104 ? 2.667 0.497 8.567 1.00 91.56 104 ALA A C 1
ATOM 812 O O . ALA A 1 104 ? 2.868 1.299 9.487 1.00 91.56 104 ALA A O 1
ATOM 813 N N . HIS A 1 105 ? 1.864 0.787 7.533 1.00 92.56 105 HIS A N 1
ATOM 814 C CA . HIS A 1 105 ? 1.306 2.119 7.327 1.00 92.56 105 HIS A CA 1
ATOM 815 C C . HIS A 1 105 ? 0.272 2.473 8.403 1.00 92.56 105 HIS A C 1
ATOM 817 O O . HIS A 1 105 ? -0.616 1.694 8.744 1.00 92.56 105 HIS A O 1
ATOM 823 N N . GLN A 1 106 ? 0.348 3.700 8.921 1.00 90.88 106 GLN A N 1
ATOM 824 C CA . GLN A 1 106 ? -0.552 4.195 9.973 1.00 90.88 106 GLN A CA 1
ATOM 825 C C . GLN A 1 106 ? -2.027 4.259 9.591 1.00 90.88 106 GLN A C 1
ATOM 827 O O . GLN A 1 106 ? -2.873 4.118 10.468 1.00 90.88 106 GLN A O 1
ATOM 832 N N . SER A 1 107 ? -2.323 4.433 8.304 1.00 93.12 107 SER A N 1
ATOM 833 C CA . SER A 1 107 ? -3.687 4.377 7.785 1.00 93.12 107 SER A CA 1
ATOM 834 C C . SER A 1 107 ? -3.966 3.081 7.023 1.00 93.12 107 SER A C 1
ATOM 836 O O . SER A 1 107 ? -4.594 3.088 5.967 1.00 93.12 107 SER A O 1
ATOM 838 N N . PHE A 1 108 ? -3.432 1.962 7.524 1.00 95.50 108 PHE A N 1
ATOM 839 C CA . PHE A 1 108 ? -3.803 0.634 7.048 1.00 95.50 108 PHE A CA 1
ATOM 840 C C . PHE A 1 108 ? -5.294 0.378 7.292 1.00 95.50 108 PHE A C 1
ATOM 842 O O . PHE A 1 108 ? -5.795 0.545 8.406 1.00 95.50 108 PHE A O 1
ATOM 849 N N . SER A 1 109 ? -5.984 -0.048 6.243 1.00 96.94 109 SER A N 1
ATOM 850 C CA . SER A 1 109 ? -7.440 -0.061 6.153 1.00 96.94 109 SER A CA 1
ATOM 851 C C . SER A 1 109 ? -7.950 -1.375 5.557 1.00 96.94 109 SER A C 1
ATOM 853 O O . SER A 1 109 ? -7.175 -2.201 5.064 1.00 96.94 109 SER A O 1
ATOM 855 N N . ALA A 1 110 ? -9.266 -1.582 5.598 1.00 97.06 110 ALA A N 1
ATOM 856 C CA . ALA A 1 110 ? -9.931 -2.757 5.041 1.00 97.06 110 ALA A CA 1
ATOM 857 C C . ALA A 1 110 ? -9.827 -2.861 3.510 1.00 97.06 110 ALA A C 1
ATOM 859 O O . ALA A 1 110 ? -10.111 -3.918 2.947 1.00 97.06 110 ALA A O 1
ATOM 860 N N . GLU A 1 111 ? -9.429 -1.783 2.839 1.00 96.50 111 GLU A N 1
ATOM 861 C CA . GLU A 1 111 ? -9.215 -1.714 1.398 1.00 96.50 111 GLU A CA 1
ATOM 862 C C . GLU A 1 111 ? -7.890 -2.377 0.972 1.00 96.50 111 GLU A C 1
ATOM 864 O O . GLU A 1 111 ? -7.717 -2.712 -0.202 1.00 96.50 111 GLU A O 1
ATOM 869 N N . SER A 1 112 ? -6.968 -2.633 1.910 1.00 97.44 112 SER A N 1
ATOM 870 C CA . SER A 1 112 ? -5.728 -3.361 1.625 1.00 97.44 112 SER A CA 1
ATOM 871 C C . SER A 1 112 ? -5.979 -4.830 1.291 1.00 97.44 112 SER A C 1
ATOM 873 O O . SER A 1 112 ? -6.718 -5.541 1.977 1.00 97.44 112 SER A O 1
ATOM 875 N N . LYS A 1 113 ? -5.237 -5.363 0.310 1.00 95.81 113 LYS A N 1
ATOM 876 C CA . LYS A 1 113 ? -5.230 -6.809 0.016 1.00 95.81 113 LYS A CA 1
ATOM 877 C C . LYS A 1 113 ? -4.793 -7.659 1.217 1.00 95.81 113 LYS A C 1
ATOM 879 O O . LYS A 1 113 ? -5.143 -8.843 1.310 1.00 95.81 113 LYS A O 1
ATOM 884 N N . TRP A 1 114 ? -4.053 -7.060 2.151 1.00 94.94 114 TRP A N 1
ATOM 885 C CA . TRP A 1 114 ? -3.560 -7.698 3.368 1.00 94.94 114 TRP A CA 1
ATOM 886 C C . TRP A 1 114 ? -4.528 -7.591 4.550 1.00 94.94 114 TRP A C 1
ATOM 888 O O . TRP A 1 114 ? -4.249 -8.163 5.598 1.00 94.94 114 TRP A O 1
ATOM 898 N N . ALA A 1 115 ? -5.657 -6.898 4.420 1.00 95.94 115 ALA A N 1
ATOM 899 C CA . ALA A 1 115 ? -6.607 -6.727 5.512 1.00 95.94 115 ALA A CA 1
ATOM 900 C C . ALA A 1 115 ? -7.460 -7.979 5.760 1.00 95.94 115 ALA A C 1
ATOM 902 O O . ALA A 1 115 ? -7.791 -8.724 4.832 1.00 95.94 115 ALA A O 1
ATOM 903 N N . THR A 1 116 ? -7.833 -8.211 7.020 1.00 94.62 116 THR A N 1
ATOM 904 C CA . THR A 1 116 ? -8.905 -9.146 7.396 1.00 94.62 116 THR A CA 1
ATOM 905 C C . THR A 1 116 ? -10.239 -8.402 7.532 1.00 94.62 116 THR A C 1
ATOM 907 O O . THR A 1 116 ? -10.285 -7.174 7.517 1.00 94.62 116 THR A O 1
ATOM 910 N N . ASN A 1 117 ? -11.345 -9.131 7.721 1.00 91.81 117 ASN A N 1
ATOM 911 C CA . ASN A 1 117 ? -12.677 -8.528 7.885 1.00 91.81 117 ASN A CA 1
ATOM 912 C C . ASN A 1 117 ? -12.803 -7.604 9.114 1.00 91.81 117 ASN A C 1
ATOM 914 O O . ASN A 1 117 ? -13.763 -6.844 9.196 1.00 91.81 117 ASN A O 1
ATOM 918 N N . GLY A 1 118 ? -11.868 -7.677 10.069 1.00 92.81 118 GLY A N 1
ATOM 919 C CA . GLY A 1 118 ? -11.844 -6.817 11.256 1.00 92.81 118 GLY A CA 1
ATOM 920 C C . GLY A 1 118 ? -11.110 -5.486 11.064 1.00 92.81 118 GLY A C 1
ATOM 921 O O . GLY A 1 118 ? -11.022 -4.717 12.020 1.00 92.81 118 GLY A O 1
ATOM 922 N N . ALA A 1 119 ? -10.548 -5.230 9.880 1.00 96.00 119 ALA A N 1
ATOM 923 C CA . ALA A 1 119 ? -9.787 -4.016 9.607 1.00 96.00 119 ALA A CA 1
ATOM 924 C C . ALA A 1 119 ? -10.672 -2.764 9.631 1.00 96.00 119 ALA A C 1
ATOM 926 O O . ALA A 1 119 ? -11.857 -2.839 9.288 1.00 96.00 119 ALA A O 1
ATOM 927 N N . PRO A 1 120 ? -10.116 -1.614 10.048 1.00 96.75 120 PRO A N 1
ATOM 928 C CA . PRO A 1 120 ? -10.868 -0.378 10.080 1.00 96.75 120 PRO A CA 1
ATOM 929 C C . PRO A 1 120 ? -11.189 0.096 8.660 1.00 96.75 120 PRO A C 1
ATOM 931 O O . PRO A 1 120 ? -10.438 -0.166 7.722 1.00 96.75 120 PRO A O 1
ATOM 934 N N . ARG A 1 121 ? -12.306 0.803 8.509 1.00 97.44 121 ARG A N 1
ATOM 935 C CA . ARG A 1 121 ? -12.766 1.364 7.234 1.00 97.44 121 ARG A CA 1
ATOM 936 C C . ARG A 1 121 ? -12.766 2.875 7.288 1.00 97.44 121 ARG A C 1
ATOM 938 O O . ARG A 1 121 ? -13.025 3.443 8.351 1.00 97.44 121 ARG A O 1
ATOM 945 N N . TRP A 1 122 ? -12.516 3.494 6.141 1.00 95.62 122 TRP A N 1
ATOM 946 C CA . TRP A 1 122 ? -12.721 4.926 5.981 1.00 95.62 122 TRP A CA 1
ATOM 947 C C . TRP A 1 122 ? -14.206 5.263 6.118 1.00 95.62 122 TRP A C 1
ATOM 949 O O . TRP A 1 122 ? -15.065 4.544 5.603 1.00 95.62 122 TRP A O 1
ATOM 959 N N . ASN A 1 123 ? -14.507 6.338 6.836 1.00 95.25 123 ASN A N 1
ATOM 960 C CA . ASN A 1 123 ? -15.829 6.953 6.858 1.00 95.25 123 ASN A CA 1
ATOM 961 C C . ASN A 1 123 ? -15.866 8.189 5.940 1.00 95.25 123 ASN A C 1
ATOM 963 O O . ASN A 1 123 ? -14.870 8.546 5.320 1.00 95.25 123 ASN A O 1
ATOM 967 N N . GLU A 1 124 ? -17.016 8.859 5.869 1.00 92.94 124 GLU A N 1
ATOM 968 C CA . GLU A 1 124 ? -17.244 10.026 4.997 1.00 92.94 124 GLU A CA 1
ATOM 969 C C . GLU A 1 124 ? -16.451 11.286 5.394 1.00 92.94 124 GLU A C 1
ATOM 971 O O . GLU A 1 124 ? -16.567 12.318 4.740 1.00 92.94 124 GLU A O 1
ATOM 976 N N . VAL A 1 125 ? -15.683 11.234 6.486 1.00 92.88 125 VAL A N 1
ATOM 977 C CA . VAL A 1 125 ? -14.944 12.375 7.042 1.00 92.88 125 VAL A CA 1
ATOM 978 C C . VAL A 1 125 ? -13.458 12.060 7.243 1.00 92.88 125 VAL A C 1
ATOM 980 O O . VAL A 1 125 ? -12.840 12.592 8.164 1.00 92.88 125 VAL A O 1
ATOM 983 N N . ASP A 1 126 ? -12.897 11.192 6.397 1.00 92.56 126 ASP A N 1
ATOM 984 C CA . ASP A 1 126 ? -11.474 10.818 6.356 1.00 92.56 126 ASP A CA 1
ATOM 985 C C . ASP A 1 126 ? -10.925 10.262 7.682 1.00 92.56 126 ASP A C 1
ATOM 987 O O . ASP A 1 126 ? -9.806 10.557 8.119 1.00 92.56 126 ASP A O 1
ATOM 991 N N . GLN A 1 127 ? -11.720 9.422 8.349 1.00 95.25 127 GLN A N 1
ATOM 992 C CA . GLN A 1 127 ? -11.297 8.692 9.544 1.00 95.25 127 GLN A CA 1
ATOM 993 C C . GLN A 1 127 ? -11.382 7.186 9.335 1.00 95.25 127 GLN A C 1
ATOM 995 O O . GLN A 1 127 ? -12.332 6.681 8.741 1.00 95.25 127 GLN A O 1
ATOM 1000 N N . LEU A 1 128 ? -10.431 6.456 9.918 1.00 95.19 128 LEU A N 1
ATOM 1001 C CA . LEU A 1 128 ? -10.486 5.004 10.026 1.00 95.19 128 LEU A CA 1
ATOM 1002 C C . LEU A 1 128 ? -11.192 4.597 11.314 1.00 95.19 128 LEU A C 1
ATOM 1004 O O . LEU A 1 128 ? -10.692 4.838 12.419 1.00 95.19 128 LEU A O 1
ATOM 1008 N N . ALA A 1 129 ? -12.328 3.925 11.163 1.00 96.12 129 ALA A N 1
ATOM 1009 C CA . ALA A 1 129 ? -13.117 3.382 12.258 1.00 96.12 1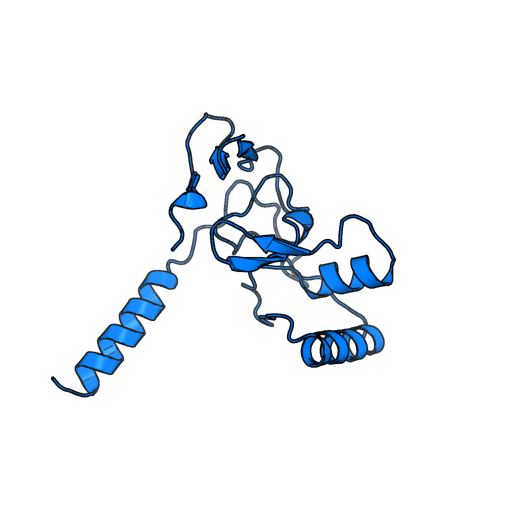29 ALA A CA 1
ATOM 1010 C C . ALA A 1 129 ? -13.069 1.850 12.258 1.00 96.12 129 ALA A C 1
ATOM 1012 O O . ALA A 1 129 ? -13.305 1.207 11.234 1.00 96.12 129 ALA A O 1
ATOM 1013 N N . LEU A 1 130 ? -12.792 1.250 13.417 1.00 93.94 130 LEU A N 1
ATOM 1014 C CA . LEU A 1 130 ? -12.978 -0.188 13.630 1.00 93.94 130 LEU A CA 1
ATOM 1015 C C . LEU A 1 130 ? -14.467 -0.565 13.527 1.00 93.94 130 LEU A C 1
ATOM 1017 O O . LEU A 1 130 ? -15.321 0.292 13.760 1.00 93.94 130 LEU A O 1
ATOM 1021 N N . PRO A 1 131 ? -14.810 -1.852 13.317 1.00 92.81 131 PRO A N 1
ATOM 1022 C CA . PRO A 1 131 ? -16.204 -2.313 13.336 1.00 92.81 131 PRO A CA 1
ATOM 1023 C C . PRO A 1 131 ? -16.978 -1.971 14.621 1.00 92.81 131 PRO A C 1
ATOM 1025 O O . PRO A 1 131 ? -18.200 -1.894 14.605 1.00 92.81 131 PRO A O 1
ATOM 1028 N N . SER A 1 132 ? -16.276 -1.743 15.735 1.00 93.31 132 SER A N 1
ATOM 1029 C CA . SER A 1 132 ? -16.865 -1.284 16.999 1.00 93.31 132 SER A CA 1
ATOM 1030 C C . SER A 1 132 ? -17.244 0.204 17.025 1.00 93.31 132 SER A C 1
ATOM 1032 O O . SER A 1 132 ? -17.795 0.665 18.019 1.00 93.31 132 SER A O 1
ATOM 1034 N N . GLY A 1 133 ? -16.899 0.974 15.989 1.00 93.69 133 GLY A N 1
ATOM 1035 C CA . GLY A 1 133 ? -17.051 2.431 15.930 1.00 93.69 133 GLY A CA 1
ATOM 1036 C C . GLY A 1 133 ? -15.880 3.220 16.527 1.00 93.69 133 GLY A C 1
ATOM 1037 O O . GLY A 1 133 ? -15.862 4.446 16.448 1.00 93.69 133 GLY A O 1
ATOM 1038 N N . LYS A 1 134 ? -14.870 2.554 17.106 1.00 94.12 134 LYS A N 1
ATOM 1039 C CA . LYS A 1 134 ? -13.674 3.233 17.628 1.00 94.12 134 LYS A CA 1
ATOM 1040 C C . LYS A 1 134 ? -12.825 3.791 16.481 1.00 94.12 134 LYS A C 1
ATOM 1042 O O . LYS A 1 134 ? -12.353 3.021 15.645 1.00 94.12 134 LYS A O 1
ATOM 1047 N N . ILE A 1 135 ? -12.553 5.095 16.510 1.00 93.62 135 ILE A N 1
ATOM 1048 C CA . ILE A 1 135 ? -11.608 5.748 15.595 1.00 93.62 135 ILE A CA 1
ATOM 1049 C C . ILE A 1 135 ? -10.172 5.361 15.963 1.00 93.62 135 ILE A C 1
ATOM 1051 O O . ILE A 1 135 ? -9.777 5.442 17.129 1.00 93.62 135 ILE A O 1
ATOM 1055 N N . VAL A 1 136 ? -9.401 4.919 14.970 1.00 92.31 136 VAL A N 1
ATOM 1056 C CA . VAL A 1 136 ? -7.990 4.521 15.123 1.00 92.31 136 VAL A CA 1
ATOM 1057 C C . VAL A 1 136 ? -7.026 5.409 14.343 1.00 92.31 136 VAL A C 1
ATOM 1059 O O . VAL A 1 136 ? -5.838 5.416 14.653 1.00 92.31 136 VAL A O 1
ATOM 1062 N N . PHE A 1 137 ? -7.528 6.177 13.375 1.00 92.25 137 PHE A N 1
ATOM 1063 C CA . PHE A 1 137 ? -6.757 7.162 12.620 1.00 92.25 137 PHE A CA 1
ATOM 1064 C C . PHE A 1 137 ? -7.691 8.256 12.079 1.00 92.25 137 PHE A C 1
ATOM 1066 O O . PHE A 1 137 ? -8.825 7.959 11.710 1.00 92.25 137 PHE A O 1
ATOM 1073 N N . ASP A 1 138 ? -7.222 9.504 12.037 1.00 93.31 138 ASP A N 1
ATOM 1074 C CA . ASP A 1 138 ? -7.936 10.663 11.479 1.00 93.31 138 ASP A CA 1
ATOM 1075 C C . ASP A 1 138 ? -6.963 11.429 10.578 1.00 93.31 138 ASP A C 1
ATOM 1077 O O . ASP A 1 138 ? -5.979 11.991 11.068 1.00 93.31 138 ASP A O 1
ATOM 1081 N N . GLU A 1 139 ? -7.195 11.396 9.265 1.00 88.94 139 GLU A N 1
ATOM 1082 C CA . GLU A 1 139 ? -6.239 11.915 8.282 1.00 88.94 139 GLU A CA 1
ATOM 1083 C C . GLU A 1 139 ? -6.163 13.445 8.282 1.00 88.94 139 GLU A C 1
ATOM 1085 O O . GLU A 1 139 ? -5.097 14.014 8.061 1.00 88.94 139 GLU A O 1
ATOM 1090 N N . ARG A 1 140 ? -7.254 14.119 8.648 1.00 86.88 140 ARG A N 1
ATOM 1091 C CA . ARG A 1 140 ? -7.369 15.589 8.649 1.00 86.88 140 ARG A CA 1
ATOM 1092 C C . ARG A 1 140 ? -6.467 16.257 9.684 1.00 86.88 140 ARG A C 1
ATOM 1094 O O . ARG A 1 140 ? -6.182 17.449 9.603 1.00 86.88 140 ARG A O 1
ATOM 1101 N N . ASN A 1 141 ? -6.030 15.493 10.685 1.00 81.81 141 ASN A N 1
ATOM 1102 C CA . ASN A 1 141 ? -5.116 15.965 11.722 1.00 81.81 141 ASN A CA 1
ATOM 1103 C C . ASN A 1 141 ? -3.637 15.807 11.330 1.00 81.81 141 ASN A C 1
ATOM 1105 O O . ASN A 1 141 ? -2.758 16.167 12.119 1.00 81.81 141 ASN A O 1
ATOM 1109 N N . ARG A 1 142 ? -3.339 15.282 10.134 1.00 68.75 142 ARG A N 1
ATOM 1110 C CA . ARG A 1 142 ? -1.979 15.192 9.603 1.00 68.75 142 ARG A CA 1
ATOM 1111 C C . ARG A 1 142 ? -1.612 16.532 8.957 1.00 68.75 142 ARG A C 1
ATOM 1113 O O . ARG A 1 142 ? -2.172 16.894 7.934 1.00 68.75 142 ARG A O 1
ATOM 1120 N N . LYS A 1 143 ? -0.692 17.272 9.577 1.00 52.78 143 LYS A N 1
ATOM 1121 C CA . LYS A 1 143 ? -0.073 18.475 8.998 1.00 52.78 143 LYS A CA 1
ATOM 1122 C C . LYS A 1 143 ? 1.316 18.160 8.456 1.00 52.78 143 LYS A C 1
ATOM 1124 O O . LYS A 1 143 ? 1.990 17.286 9.052 1.00 52.78 143 LYS A O 1
#

Nearest PDB structures (foldseek):
  6t0v-assembly1_C  TM=2.043E-01  e=3.573E+00  Influenza A virus (A/little yellow-shouldered bat/Guatemala/060/2010(H17N10))
  8ras-assembly1_C  TM=2.010E-01  e=6.489E+00  Sinapis alba

Solvent-accessible surface area (backbone atoms only — not comparable to full-atom values): 8392 Å² total; per-residue (Å²): 134,56,72,67,57,54,51,48,51,52,53,47,58,59,42,67,74,55,61,80,70,70,78,58,92,29,45,54,83,56,50,91,92,50,45,70,41,52,85,64,56,75,69,56,42,54,53,48,54,51,49,34,64,76,67,69,50,92,76,61,91,56,92,66,27,44,47,16,59,56,42,38,49,52,33,42,77,72,66,39,85,76,48,43,70,47,70,39,86,65,70,72,42,83,41,66,41,52,50,36,33,19,84,62,28,84,82,50,33,46,66,12,77,47,35,36,96,64,25,22,38,77,51,101,78,54,27,30,28,30,89,88,66,51,73,77,38,57,52,79,78,43,124

Mean predicted aligned error: 8.19 Å